Protein AF-H2YGH5-F1 (afdb_monom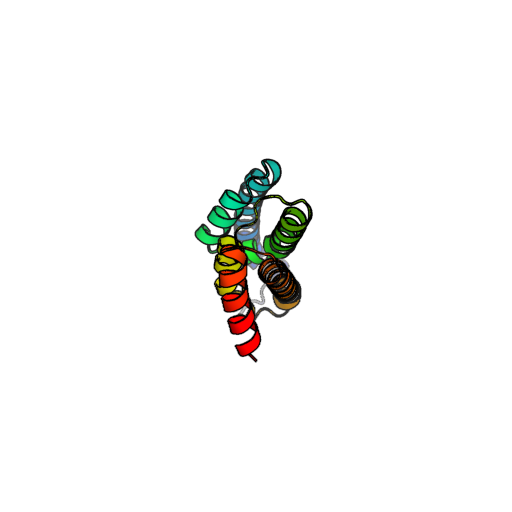er)

Organism: Ciona savignyi (NCBI:txid51511)

pLDDT: mean 88.32, std 8.32, range [45.78, 97.38]

Secondary structure (DSSP, 8-state):
-PPPPHHHHHHTTHHHHHHHHHHHHHHHHHHHHHHHTT-HHHHHHHHHHHT-HHHHHHHHHHHHHHHHHHHHTT----HHHHHHHHHHHHHHHTSS-GGGHHHHHHHHHHHHHHHHHHHTSSSHHHHHHHHHHHHHHTT-

Radius of gyration: 19.08 Å; Cα contacts (8 Å, |Δi|>4): 89; chains: 1; bounding box: 52×26×53 Å

Foldseek 3Di:
DDDDDPVCVVVVCVVVVVVVVVVLVVLVVVLVVCVVVVNLVVSLVSCLVVPDLVNCLVCLLVSLVVLLVCVVVVHDRAVVSLVSCVVVLVVQCPDPDPVSNVSSVNSVVSSLVSLVVQLPDDDDSVVVSVVVNVVVVVVD

Mean predicted aligned error: 5.81 Å

Structure (mmCIF, N/CA/C/O backbone):
data_AF-H2YGH5-F1
#
_entry.id   AF-H2YGH5-F1
#
loop_
_atom_site.group_PDB
_atom_site.id
_atom_site.type_symbol
_atom_site.label_atom_id
_atom_site.label_alt_id
_atom_site.label_comp_id
_atom_site.label_asym_id
_atom_site.label_entity_id
_atom_site.label_seq_id
_atom_site.pdbx_PDB_ins_code
_atom_site.Cartn_x
_atom_site.Cartn_y
_atom_site.Cartn_z
_atom_site.occupancy
_atom_site.B_iso_or_equiv
_atom_site.auth_seq_id
_atom_site.auth_comp_id
_atom_site.auth_asym_id
_atom_site.auth_atom_id
_atom_site.pdbx_PDB_model_num
ATOM 1 N N . MET A 1 1 ? 34.715 -12.478 -30.773 1.00 45.78 1 MET A N 1
ATOM 2 C CA . MET A 1 1 ? 33.546 -11.904 -30.072 1.00 45.78 1 MET A CA 1
ATOM 3 C C . MET A 1 1 ? 33.761 -10.403 -30.009 1.00 45.78 1 MET A C 1
ATOM 5 O O . MET A 1 1 ? 34.686 -9.980 -29.330 1.00 45.78 1 MET A O 1
ATOM 9 N N . SER A 1 2 ? 33.023 -9.618 -30.794 1.00 66.06 2 SER A N 1
ATOM 10 C CA . SER A 1 2 ? 33.159 -8.155 -30.800 1.00 66.06 2 SER A CA 1
ATOM 11 C C . SER A 1 2 ? 32.603 -7.587 -29.492 1.00 66.06 2 SER A C 1
ATOM 13 O O . SER A 1 2 ? 31.495 -7.944 -29.098 1.00 66.06 2 SER A O 1
ATOM 15 N N . SER A 1 3 ? 33.376 -6.751 -28.797 1.00 78.44 3 SER A N 1
ATOM 16 C CA . SER A 1 3 ? 32.940 -6.086 -27.566 1.00 78.44 3 SER A CA 1
ATOM 17 C C . SER A 1 3 ? 31.797 -5.114 -27.867 1.00 78.44 3 SER A C 1
ATOM 19 O O . SER A 1 3 ? 31.931 -4.276 -28.758 1.00 78.44 3 SER A O 1
ATOM 21 N N . MET A 1 4 ? 30.693 -5.217 -27.125 1.00 79.31 4 MET A N 1
ATOM 22 C CA . MET A 1 4 ? 29.536 -4.320 -27.233 1.00 79.31 4 MET A CA 1
ATOM 23 C C . MET A 1 4 ? 29.964 -2.864 -27.009 1.00 79.31 4 MET A C 1
ATOM 25 O O . MET A 1 4 ? 30.675 -2.589 -26.039 1.00 79.31 4 MET A O 1
ATOM 29 N N . SER A 1 5 ? 29.533 -1.941 -27.875 1.00 90.38 5 SER A N 1
ATOM 30 C CA . SER A 1 5 ? 29.847 -0.521 -27.699 1.00 90.38 5 SER A CA 1
ATOM 31 C C . SER A 1 5 ? 29.137 0.044 -26.461 1.00 90.38 5 SER A C 1
ATOM 33 O O . SER A 1 5 ? 28.108 -0.477 -26.027 1.00 90.38 5 SER A O 1
ATOM 35 N N . HIS A 1 6 ? 29.652 1.135 -25.886 1.00 86.62 6 HIS A N 1
ATOM 36 C CA . HIS A 1 6 ? 28.979 1.813 -24.770 1.00 86.62 6 HIS A CA 1
ATOM 37 C C . HIS A 1 6 ? 27.562 2.284 -25.135 1.00 86.62 6 HIS A C 1
ATOM 39 O O . HIS A 1 6 ? 26.669 2.262 -24.292 1.00 86.62 6 HIS A O 1
ATOM 45 N N . HIS A 1 7 ? 27.339 2.671 -26.395 1.00 88.75 7 HIS A N 1
ATOM 46 C CA . HIS A 1 7 ? 26.014 3.044 -26.885 1.00 88.75 7 HIS A CA 1
ATOM 47 C C . HIS A 1 7 ? 25.046 1.854 -26.850 1.00 88.75 7 HIS A C 1
ATOM 49 O O . HIS A 1 7 ? 23.928 1.985 -26.350 1.00 88.75 7 HIS A O 1
ATOM 55 N N . ASP A 1 8 ? 25.493 0.682 -27.303 1.00 91.25 8 ASP A N 1
ATOM 56 C CA . ASP A 1 8 ? 24.683 -0.541 -27.292 1.00 91.25 8 ASP A CA 1
ATOM 57 C C . ASP A 1 8 ? 24.375 -0.991 -25.858 1.00 91.25 8 ASP A C 1
ATOM 59 O O . ASP A 1 8 ? 23.257 -1.4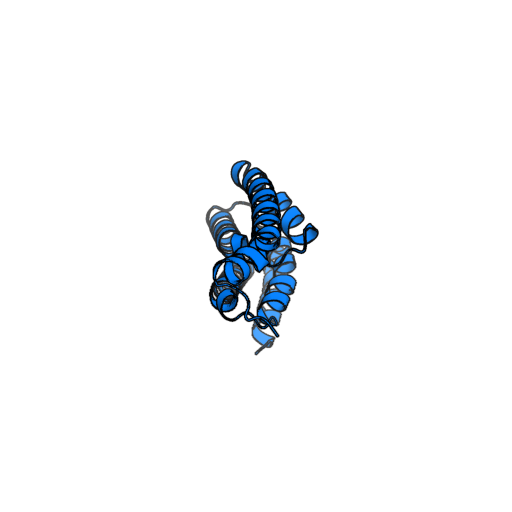03 -25.566 1.00 91.25 8 ASP A O 1
ATOM 63 N N . GLN A 1 9 ? 25.334 -0.853 -24.935 1.00 89.19 9 GLN A N 1
ATOM 64 C CA . GLN A 1 9 ? 25.140 -1.162 -23.510 1.00 89.19 9 GLN A CA 1
ATOM 65 C C . GLN A 1 9 ? 24.051 -0.294 -22.867 1.00 89.19 9 GLN A C 1
ATOM 67 O O . GLN A 1 9 ? 23.213 -0.804 -22.128 1.00 89.19 9 GLN A O 1
ATOM 72 N N . ILE A 1 10 ? 24.035 1.010 -23.160 1.00 88.31 10 ILE A N 1
ATOM 73 C CA . ILE A 1 10 ? 23.035 1.940 -22.612 1.00 88.31 10 ILE A CA 1
ATOM 74 C C . ILE A 1 10 ? 21.658 1.701 -23.246 1.00 88.31 10 ILE A C 1
ATOM 76 O O . ILE A 1 10 ? 20.636 1.709 -22.558 1.00 88.31 10 ILE A O 1
ATOM 80 N N . THR A 1 11 ? 21.612 1.491 -24.561 1.00 92.88 11 THR A N 1
ATOM 81 C CA . THR A 1 11 ? 20.346 1.356 -25.296 1.00 92.88 11 THR A CA 1
ATOM 82 C C . THR A 1 11 ? 19.684 -0.008 -25.114 1.00 92.88 11 THR A C 1
ATOM 84 O O . THR A 1 11 ? 18.461 -0.093 -25.241 1.00 92.88 11 THR A O 1
ATOM 87 N N . GLN A 1 12 ? 20.436 -1.044 -24.719 1.00 93.38 12 GLN A N 1
ATOM 88 C CA . GLN A 1 12 ? 19.938 -2.407 -24.501 1.00 93.38 12 GLN A CA 1
ATOM 89 C C . GLN A 1 12 ? 18.700 -2.468 -23.589 1.00 93.38 12 GLN A C 1
ATOM 91 O O . GLN A 1 12 ? 17.789 -3.256 -23.836 1.00 93.38 12 GLN A O 1
ATOM 96 N N . GLY A 1 13 ? 18.644 -1.631 -22.548 1.00 93.56 13 GLY A N 1
ATOM 97 C CA . GLY A 1 13 ? 17.536 -1.600 -21.587 1.00 93.56 13 GLY A CA 1
ATOM 98 C C . GLY A 1 13 ? 16.445 -0.567 -21.881 1.00 93.56 13 GLY A C 1
ATOM 99 O O . GLY A 1 13 ? 15.437 -0.538 -21.175 1.00 93.56 13 GLY A O 1
ATOM 100 N N . HIS A 1 14 ? 16.616 0.295 -22.888 1.00 94.38 14 HIS A N 1
ATOM 101 C CA . HIS A 1 14 ? 15.790 1.496 -23.046 1.00 94.38 14 HIS A CA 1
ATOM 102 C C . HIS A 1 14 ? 14.305 1.180 -23.271 1.00 94.38 14 HIS A C 1
ATOM 104 O O . HIS A 1 14 ? 13.446 1.736 -22.588 1.00 94.38 14 HIS A O 1
ATOM 110 N N . ALA A 1 15 ? 14.000 0.252 -24.182 1.00 95.00 15 ALA A N 1
ATOM 111 C CA . ALA A 1 15 ? 12.619 -0.127 -24.483 1.00 95.00 15 ALA A CA 1
ATOM 112 C C . ALA A 1 15 ? 11.909 -0.741 -23.262 1.00 95.00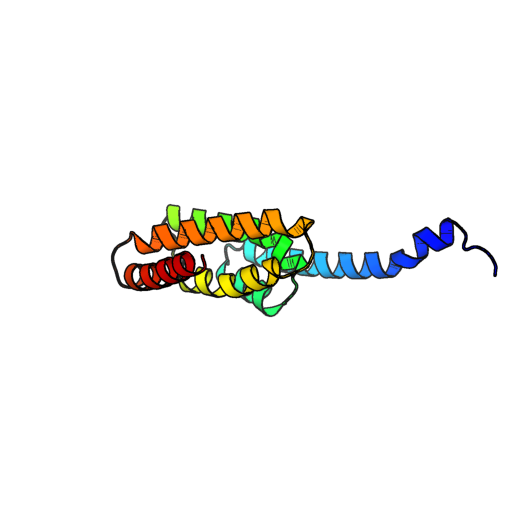 15 ALA A C 1
ATOM 114 O O . ALA A 1 15 ? 10.748 -0.431 -22.995 1.00 95.00 15 ALA A O 1
ATOM 115 N N . VAL A 1 16 ? 12.625 -1.563 -22.485 1.00 96.19 16 VAL A N 1
ATOM 116 C CA . VAL A 1 16 ? 12.102 -2.168 -21.251 1.00 96.19 16 VAL A CA 1
ATOM 117 C C . VAL A 1 16 ? 11.839 -1.091 -20.202 1.00 96.19 16 VAL A C 1
ATOM 119 O O . VAL A 1 16 ? 10.748 -1.048 -19.638 1.00 96.19 16 VAL A O 1
ATOM 122 N N . MET A 1 17 ? 12.798 -0.187 -19.981 1.00 96.38 17 MET A N 1
ATOM 123 C CA . MET A 1 17 ? 12.649 0.926 -19.041 1.00 96.38 17 MET A CA 1
ATOM 124 C C . MET A 1 17 ? 11.434 1.790 -19.393 1.00 96.38 17 MET A C 1
ATOM 126 O O . MET A 1 17 ? 10.608 2.074 -18.527 1.00 96.38 17 MET A O 1
ATOM 130 N N . LEU A 1 18 ? 11.285 2.160 -20.668 1.00 96.88 18 LEU A N 1
ATOM 131 C CA . LEU A 1 18 ? 10.162 2.969 -21.129 1.00 96.88 18 LEU A CA 1
ATOM 132 C C . LEU A 1 18 ? 8.824 2.259 -20.884 1.00 96.88 18 LEU A C 1
ATOM 134 O O . LEU A 1 18 ? 7.913 2.861 -20.320 1.00 96.88 18 LEU A O 1
ATOM 138 N N . SER A 1 19 ? 8.726 0.972 -21.230 1.00 96.56 19 SER A N 1
ATOM 139 C CA . SER A 1 19 ? 7.514 0.177 -21.009 1.00 96.56 19 SER A CA 1
ATOM 140 C C . SER A 1 19 ? 7.148 0.071 -19.525 1.00 96.56 19 SER A C 1
ATOM 142 O O . SER A 1 19 ? 5.976 0.208 -19.168 1.00 96.56 19 SER A O 1
ATOM 144 N N . VAL A 1 20 ? 8.131 -0.176 -18.653 1.00 95.44 20 VAL A N 1
ATOM 145 C CA . VAL A 1 20 ? 7.917 -0.289 -17.202 1.00 95.44 20 VAL A CA 1
ATOM 146 C C . VAL A 1 20 ? 7.449 1.045 -16.625 1.00 95.44 20 VAL A C 1
ATOM 148 O O . VAL A 1 20 ? 6.436 1.087 -15.923 1.00 95.44 20 VAL A O 1
ATOM 151 N N . LEU A 1 21 ? 8.136 2.144 -16.954 1.00 96.38 21 LEU A N 1
ATOM 152 C CA . LEU A 1 21 ? 7.791 3.474 -16.454 1.00 96.38 21 LEU A CA 1
ATOM 153 C C . LEU A 1 21 ? 6.420 3.931 -16.952 1.00 96.38 21 LEU A C 1
ATOM 155 O O . LEU A 1 21 ? 5.619 4.398 -16.151 1.00 96.38 21 LEU A O 1
ATOM 159 N N . GLN A 1 22 ? 6.100 3.733 -18.233 1.00 97.31 22 GLN A N 1
ATOM 160 C CA . GLN A 1 22 ? 4.788 4.090 -18.783 1.00 97.31 22 GLN A CA 1
ATOM 161 C C . GLN A 1 22 ? 3.652 3.330 -18.093 1.00 97.31 22 GLN A C 1
ATOM 163 O O . GLN A 1 22 ? 2.644 3.931 -17.713 1.00 97.31 22 GLN A O 1
ATOM 168 N N . SER A 1 23 ? 3.825 2.022 -17.884 1.00 95.88 23 SER A N 1
ATOM 169 C CA . SER A 1 23 ? 2.833 1.197 -17.194 1.00 95.88 23 SER A CA 1
ATOM 170 C C . SER A 1 23 ? 2.632 1.655 -15.744 1.00 95.88 23 SER A C 1
ATOM 172 O O . SER A 1 23 ? 1.494 1.851 -15.307 1.00 95.88 23 SER A O 1
ATOM 174 N N . ARG A 1 24 ? 3.726 1.932 -15.021 1.00 96.00 24 ARG A N 1
ATOM 175 C CA . ARG A 1 24 ? 3.684 2.448 -13.644 1.00 96.00 24 ARG A CA 1
ATOM 176 C C . ARG A 1 24 ? 3.030 3.831 -13.569 1.00 96.00 24 ARG A C 1
ATOM 178 O O . ARG A 1 24 ? 2.164 4.046 -12.726 1.00 96.00 24 ARG A O 1
ATOM 185 N N . THR A 1 25 ? 3.361 4.746 -14.484 1.00 96.88 25 THR A N 1
ATOM 186 C CA . THR A 1 25 ? 2.746 6.081 -14.574 1.00 96.88 25 THR A CA 1
ATOM 187 C C . THR A 1 25 ? 1.243 5.998 -14.825 1.00 96.88 25 THR A C 1
ATOM 189 O O . THR A 1 25 ? 0.474 6.690 -14.161 1.00 96.88 25 THR A O 1
ATOM 192 N N . MET A 1 26 ? 0.798 5.134 -15.743 1.00 97.19 26 MET A N 1
ATOM 193 C CA . MET A 1 26 ? -0.630 4.931 -16.000 1.00 97.19 26 MET A CA 1
ATOM 194 C C . MET A 1 26 ? -1.359 4.476 -14.730 1.00 97.19 26 MET A C 1
ATOM 196 O O . MET A 1 26 ? -2.410 5.022 -14.388 1.00 97.19 26 MET A O 1
ATOM 200 N N . ARG A 1 27 ? -0.775 3.521 -13.996 1.00 97.25 27 ARG A N 1
ATOM 201 C CA . ARG A 1 27 ? -1.369 3.006 -12.760 1.00 97.25 27 ARG A CA 1
ATOM 202 C C . ARG A 1 27 ? -1.401 4.039 -11.636 1.00 97.25 27 ARG A C 1
ATOM 204 O O . ARG A 1 27 ? -2.408 4.122 -10.934 1.00 97.25 27 ARG A O 1
ATOM 211 N N . LEU A 1 28 ? -0.342 4.836 -11.491 1.00 96.94 28 LEU A N 1
ATOM 212 C CA . LEU A 1 28 ? -0.276 5.936 -10.525 1.00 96.94 28 LEU A CA 1
ATOM 213 C C . LEU A 1 28 ? -1.303 7.029 -10.840 1.00 96.94 28 LEU A C 1
ATOM 215 O O . LEU A 1 28 ? -1.945 7.538 -9.928 1.00 96.94 28 LEU A O 1
ATOM 219 N N . ASN A 1 29 ? -1.532 7.351 -12.115 1.00 97.38 29 ASN A N 1
ATOM 220 C CA . ASN A 1 29 ? -2.562 8.317 -12.511 1.00 97.38 29 ASN A CA 1
ATOM 221 C C . ASN A 1 29 ? -3.983 7.826 -12.189 1.00 97.38 29 ASN A C 1
ATOM 223 O O . ASN A 1 29 ? -4.823 8.607 -11.733 1.00 97.38 29 ASN A O 1
ATOM 227 N N . ALA A 1 30 ? -4.253 6.530 -12.374 1.00 97.19 30 ALA A N 1
ATOM 228 C CA . ALA A 1 30 ? -5.520 5.933 -11.958 1.00 97.19 30 ALA A CA 1
ATOM 229 C C . ALA A 1 30 ? -5.690 5.996 -10.429 1.00 97.19 30 ALA A C 1
ATOM 231 O O . ALA A 1 30 ? -6.712 6.481 -9.947 1.00 97.19 30 ALA A O 1
ATOM 232 N N . ALA A 1 31 ? -4.660 5.615 -9.664 1.00 96.88 31 ALA A N 1
ATOM 233 C CA . A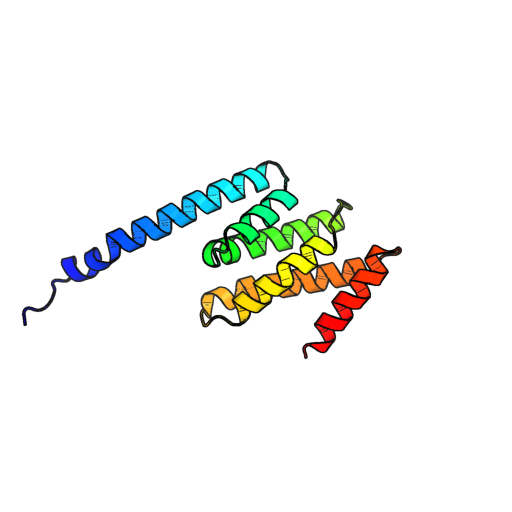LA A 1 31 ? -4.650 5.750 -8.205 1.00 96.88 31 ALA A CA 1
ATOM 234 C C . ALA A 1 31 ? -4.887 7.202 -7.745 1.00 96.88 31 ALA A C 1
ATOM 236 O O . ALA A 1 31 ? -5.720 7.465 -6.878 1.00 96.88 31 ALA A O 1
ATOM 237 N N . LEU A 1 32 ? -4.210 8.161 -8.378 1.00 96.81 32 LEU A N 1
ATOM 238 C CA . LEU A 1 32 ? -4.345 9.586 -8.084 1.00 96.81 32 LEU A CA 1
ATOM 239 C C . LEU A 1 32 ? -5.773 10.097 -8.316 1.00 96.81 32 LEU A C 1
ATOM 241 O O . LEU A 1 32 ? -6.203 11.033 -7.645 1.00 96.81 32 LEU A O 1
ATOM 245 N N . THR A 1 33 ? -6.520 9.493 -9.241 1.00 97.31 33 THR A N 1
ATOM 246 C CA . THR A 1 33 ? -7.920 9.861 -9.492 1.00 97.31 33 THR A CA 1
ATOM 247 C C . THR A 1 33 ? -8.796 9.537 -8.282 1.00 97.31 33 THR A C 1
ATOM 249 O O . THR A 1 33 ? -9.538 10.402 -7.823 1.00 97.31 33 THR A O 1
ATOM 252 N N . PHE A 1 34 ? -8.661 8.339 -7.704 1.00 95.50 34 PHE A N 1
ATOM 253 C CA . PHE A 1 34 ? -9.368 7.981 -6.467 1.00 95.50 34 PHE A CA 1
ATOM 254 C C . PHE A 1 34 ? -8.932 8.857 -5.290 1.00 95.50 34 PHE A C 1
ATOM 256 O O . PHE A 1 34 ? -9.774 9.340 -4.538 1.00 95.50 34 PHE A O 1
ATOM 263 N N . TRP A 1 35 ? -7.627 9.128 -5.181 1.00 94.12 35 TRP A N 1
ATOM 264 C CA . TRP A 1 35 ? -7.078 9.998 -4.141 1.00 94.12 35 TRP A CA 1
ATOM 265 C C . TRP A 1 35 ? -7.668 11.413 -4.184 1.00 94.12 35 TRP A C 1
ATOM 267 O O . TRP A 1 35 ? -8.102 11.937 -3.163 1.00 94.12 35 TRP A O 1
ATOM 277 N N . LYS A 1 36 ? -7.728 12.032 -5.369 1.00 94.62 36 LYS A N 1
ATOM 278 C CA . LYS A 1 36 ? -8.296 13.380 -5.550 1.00 94.62 36 LYS A CA 1
ATOM 279 C C . LYS A 1 36 ? -9.794 13.450 -5.247 1.00 94.62 36 LYS A C 1
ATOM 281 O O . LYS A 1 36 ? -10.270 14.513 -4.866 1.00 94.62 36 LYS A O 1
ATOM 286 N N . ASN A 1 37 ? -10.507 12.338 -5.404 1.00 93.25 37 ASN A N 1
ATOM 287 C CA . ASN A 1 37 ? -11.936 12.231 -5.112 1.00 93.25 37 ASN A CA 1
ATOM 288 C C . ASN A 1 37 ? -12.228 11.835 -3.651 1.00 93.25 37 ASN A C 1
ATOM 290 O O . ASN A 1 37 ? -13.386 11.608 -3.317 1.00 93.25 37 ASN A O 1
ATOM 294 N N . ASP A 1 38 ? -11.197 11.729 -2.802 1.00 88.56 38 ASP A N 1
ATOM 295 C CA . ASP A 1 38 ? -11.280 11.243 -1.415 1.00 88.56 38 ASP A CA 1
ATOM 296 C C . ASP A 1 38 ? -11.896 9.833 -1.278 1.00 88.56 38 ASP A C 1
ATOM 298 O O . ASP A 1 38 ? -12.398 9.442 -0.224 1.00 88.56 38 ASP A O 1
ATOM 302 N N . ASP A 1 39 ? -11.825 9.024 -2.342 1.00 90.25 39 ASP A N 1
ATOM 303 C CA . ASP A 1 39 ? -12.372 7.667 -2.375 1.00 90.25 39 ASP A CA 1
ATOM 304 C C . ASP A 1 39 ? -11.291 6.634 -2.039 1.00 90.25 39 ASP A C 1
ATOM 306 O O . ASP A 1 39 ? -10.762 5.902 -2.883 1.00 90.25 39 ASP A O 1
ATOM 310 N N . ILE A 1 40 ? -10.928 6.597 -0.759 1.00 89.06 40 ILE A N 1
ATOM 311 C CA . ILE A 1 40 ? -9.873 5.711 -0.254 1.00 89.06 40 ILE A CA 1
ATOM 312 C C . ILE A 1 40 ? -10.260 4.239 -0.406 1.00 89.06 40 ILE A C 1
ATOM 314 O O . ILE A 1 40 ? -9.400 3.404 -0.671 1.00 89.06 40 ILE A O 1
ATOM 318 N N . ILE A 1 41 ? -11.541 3.896 -0.269 1.00 88.94 41 ILE A N 1
ATOM 319 C CA . ILE A 1 41 ? -11.988 2.503 -0.377 1.00 88.94 41 ILE A CA 1
ATOM 320 C C . ILE A 1 41 ? -11.800 1.993 -1.807 1.00 88.94 41 ILE A C 1
ATOM 322 O O . ILE A 1 41 ? -11.285 0.885 -2.000 1.00 88.94 41 ILE A O 1
ATOM 326 N N . GLN A 1 42 ? -12.144 2.800 -2.816 1.00 92.25 42 GLN A N 1
ATOM 327 C CA . GLN A 1 42 ? -11.879 2.430 -4.203 1.00 92.25 42 GLN A CA 1
ATOM 328 C C . GLN A 1 42 ? -10.395 2.460 -4.543 1.00 92.25 42 GLN A C 1
ATOM 330 O O . GLN A 1 42 ? -9.943 1.583 -5.279 1.00 92.25 42 GLN A O 1
ATOM 335 N N . LEU A 1 43 ? -9.624 3.394 -3.977 1.00 93.56 43 LEU A N 1
ATOM 336 C CA . LEU A 1 43 ? -8.169 3.406 -4.128 1.00 93.56 43 LEU A CA 1
ATOM 337 C C . LEU A 1 43 ? -7.552 2.088 -3.646 1.00 93.56 43 LEU A C 1
ATOM 339 O O . LEU A 1 43 ? -6.795 1.456 -4.380 1.00 93.56 43 LEU A O 1
ATOM 343 N N . ILE A 1 44 ? -7.910 1.645 -2.442 1.00 92.12 44 ILE A N 1
ATOM 344 C CA . ILE A 1 44 ? -7.421 0.387 -1.867 1.00 92.12 44 ILE A CA 1
ATOM 345 C C . ILE A 1 44 ? -7.855 -0.789 -2.731 1.00 92.12 44 ILE A C 1
ATOM 347 O O . ILE A 1 44 ? -7.023 -1.595 -3.136 1.00 92.12 44 ILE A O 1
ATOM 351 N N . SER A 1 45 ? -9.135 -0.841 -3.098 1.00 93.00 45 SER A N 1
ATOM 352 C CA . SER A 1 45 ? -9.664 -1.891 -3.971 1.00 93.00 45 SER A CA 1
ATOM 353 C C . SER A 1 45 ? -8.927 -1.947 -5.313 1.00 93.00 45 SER A C 1
ATOM 355 O O . SER A 1 45 ? -8.649 -3.025 -5.830 1.00 93.00 45 SER A O 1
ATOM 357 N N . TYR A 1 46 ? -8.595 -0.795 -5.894 1.00 95.00 46 TYR A N 1
ATOM 358 C CA . TYR A 1 46 ? -7.827 -0.698 -7.130 1.00 95.00 46 TYR A CA 1
ATOM 359 C C . TYR A 1 46 ? -6.399 -1.226 -6.963 1.00 95.00 46 TYR A C 1
ATOM 361 O O . TYR A 1 46 ? -5.972 -2.062 -7.762 1.00 95.00 46 TYR A O 1
ATOM 369 N N . ILE A 1 47 ? -5.680 -0.793 -5.926 1.00 93.38 47 ILE A N 1
ATOM 370 C CA . ILE A 1 47 ? -4.292 -1.211 -5.685 1.00 93.38 47 ILE A CA 1
ATOM 371 C C . ILE A 1 47 ? -4.224 -2.720 -5.432 1.00 93.38 47 ILE A C 1
ATOM 373 O O . ILE A 1 47 ? -3.432 -3.407 -6.074 1.00 93.38 47 ILE A O 1
ATOM 377 N N . LEU A 1 48 ? -5.100 -3.248 -4.569 1.00 92.12 48 LEU A N 1
ATOM 378 C CA . LEU A 1 48 ? -5.152 -4.676 -4.246 1.00 92.12 48 LEU A CA 1
ATOM 379 C C . LEU A 1 48 ? -5.471 -5.540 -5.474 1.00 92.12 48 LEU A C 1
ATOM 381 O O . LEU A 1 48 ? -4.887 -6.606 -5.638 1.00 92.12 48 LEU A O 1
ATOM 385 N N . ARG A 1 49 ? -6.362 -5.077 -6.363 1.00 94.31 49 ARG A N 1
ATOM 386 C CA . ARG A 1 49 ? -6.691 -5.786 -7.614 1.00 94.31 49 ARG A CA 1
ATOM 387 C C . ARG A 1 49 ? -5.601 -5.701 -8.675 1.00 94.31 49 ARG A C 1
ATOM 389 O O . ARG A 1 49 ? -5.531 -6.578 -9.527 1.00 94.31 49 ARG A O 1
ATOM 396 N N . THR A 1 50 ? -4.811 -4.630 -8.674 1.00 93.00 50 THR A N 1
ATOM 397 C CA . THR A 1 50 ? -3.744 -4.445 -9.666 1.00 93.00 50 THR A CA 1
ATOM 398 C C . THR A 1 50 ? -2.580 -5.406 -9.413 1.00 93.00 50 THR A C 1
ATOM 400 O O . THR A 1 50 ? -1.877 -5.744 -10.360 1.00 93.00 50 THR A O 1
ATOM 403 N N . ASP A 1 51 ? -2.402 -5.839 -8.157 1.00 89.44 51 ASP A N 1
ATOM 404 C CA . ASP A 1 51 ? -1.343 -6.753 -7.699 1.00 89.44 51 ASP A CA 1
ATOM 405 C C . ASP A 1 51 ? 0.061 -6.360 -8.204 1.00 89.44 51 ASP A C 1
ATOM 407 O O . ASP A 1 51 ? 0.906 -7.188 -8.537 1.00 89.44 51 ASP A O 1
ATOM 411 N N . ASP A 1 52 ? 0.299 -5.047 -8.279 1.00 91.81 52 ASP A N 1
ATOM 412 C CA . ASP A 1 52 ? 1.568 -4.448 -8.680 1.00 91.81 52 ASP A CA 1
ATOM 413 C C . ASP A 1 52 ? 2.292 -3.944 -7.431 1.00 91.81 52 ASP A C 1
ATOM 415 O O . ASP A 1 52 ? 1.931 -2.927 -6.835 1.00 91.81 52 ASP A O 1
ATOM 419 N N . ASP A 1 53 ? 3.334 -4.668 -7.035 1.00 91.12 53 ASP A N 1
ATOM 420 C CA . ASP A 1 53 ? 4.106 -4.336 -5.843 1.00 91.12 53 ASP A CA 1
ATOM 421 C C . ASP A 1 53 ? 4.874 -3.013 -5.977 1.00 91.12 53 ASP A C 1
ATOM 423 O O . ASP A 1 53 ? 5.076 -2.335 -4.974 1.00 91.12 53 ASP A O 1
ATOM 427 N N . SER A 1 54 ? 5.284 -2.607 -7.185 1.00 90.25 54 SER A N 1
ATOM 428 C CA . SER A 1 54 ? 5.938 -1.306 -7.384 1.00 90.25 54 SER A CA 1
ATOM 429 C C . SER A 1 54 ? 4.959 -0.161 -7.148 1.00 90.25 54 SER A C 1
ATOM 431 O O . SER A 1 54 ? 5.291 0.798 -6.455 1.00 90.25 54 SER A O 1
ATOM 433 N N . LEU A 1 55 ? 3.734 -0.293 -7.663 1.00 93.44 55 LEU A N 1
ATOM 434 C CA . LEU A 1 55 ? 2.646 0.648 -7.395 1.00 93.44 55 LEU A CA 1
ATOM 435 C C . LEU A 1 55 ? 2.303 0.703 -5.902 1.00 93.44 55 LEU A C 1
ATOM 437 O O . LEU A 1 55 ? 2.092 1.777 -5.341 1.00 93.44 55 LEU A O 1
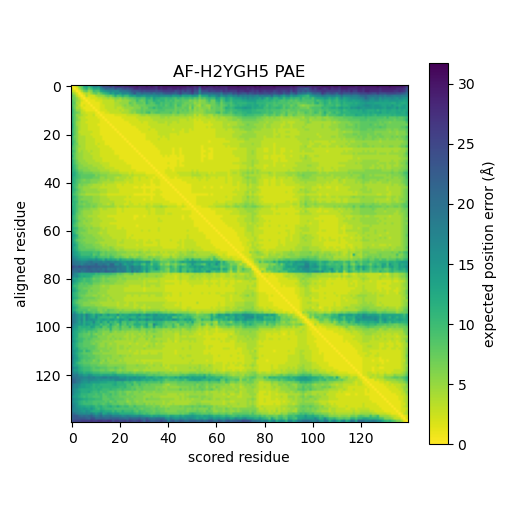ATOM 441 N N . LEU A 1 56 ? 2.225 -0.461 -5.260 1.00 92.25 56 LEU A N 1
ATOM 442 C CA . LEU A 1 56 ? 1.902 -0.552 -3.847 1.00 92.25 56 LEU A CA 1
ATOM 443 C C . LEU A 1 56 ? 2.968 0.124 -2.986 1.00 92.25 56 LEU A C 1
ATOM 445 O O . LEU A 1 56 ? 2.609 0.925 -2.131 1.00 92.25 56 LEU A O 1
ATOM 449 N N . VAL A 1 57 ? 4.254 -0.153 -3.224 1.00 92.00 57 VAL A N 1
ATOM 450 C CA . VAL A 1 57 ? 5.359 0.488 -2.493 1.00 92.00 57 VAL A CA 1
ATOM 451 C C . VAL A 1 57 ? 5.307 2.011 -2.634 1.00 92.00 57 VAL A C 1
ATOM 453 O O . VAL A 1 57 ? 5.527 2.706 -1.644 1.00 92.00 57 VAL A O 1
ATOM 456 N N . ASP A 1 58 ? 4.952 2.531 -3.814 1.00 92.56 58 ASP A N 1
ATOM 457 C CA . ASP A 1 58 ? 4.811 3.979 -4.020 1.00 92.56 58 ASP A CA 1
ATOM 458 C C . ASP A 1 58 ? 3.695 4.587 -3.175 1.00 92.56 58 ASP A C 1
ATOM 460 O O . ASP A 1 58 ? 3.855 5.673 -2.626 1.00 92.56 58 ASP A O 1
ATOM 464 N N . ILE A 1 59 ? 2.541 3.920 -3.100 1.00 93.12 59 ILE A N 1
ATOM 465 C CA . ILE A 1 59 ? 1.324 4.513 -2.531 1.00 93.12 59 ILE A CA 1
ATOM 466 C C . ILE A 1 59 ? 1.188 4.236 -1.032 1.00 93.12 59 ILE A C 1
ATOM 468 O O . ILE A 1 59 ? 0.593 5.036 -0.309 1.00 93.12 59 ILE A O 1
ATOM 472 N N . LEU A 1 60 ? 1.717 3.115 -0.547 1.00 92.25 60 LEU A N 1
ATOM 473 C CA . LEU A 1 60 ? 1.484 2.620 0.806 1.00 92.25 60 LEU A CA 1
ATOM 474 C C . LEU A 1 60 ? 1.814 3.642 1.921 1.00 92.25 60 LEU A C 1
ATOM 476 O O . LEU A 1 60 ? 0.984 3.785 2.828 1.00 92.25 60 LEU A O 1
ATOM 480 N N . PRO A 1 61 ? 2.913 4.425 1.853 1.00 90.94 61 PRO A N 1
ATOM 481 C CA . PRO A 1 61 ? 3.183 5.457 2.856 1.00 90.94 61 PRO A CA 1
ATOM 482 C C . PRO A 1 61 ? 2.089 6.535 2.901 1.00 90.94 61 PRO A C 1
ATOM 484 O O . PRO A 1 61 ? 1.613 6.902 3.973 1.00 90.94 61 PRO A O 1
ATOM 487 N N . PHE A 1 62 ? 1.620 6.991 1.736 1.00 92.06 62 PHE A N 1
ATOM 488 C CA . PHE A 1 62 ? 0.553 7.993 1.636 1.00 92.06 62 PHE A CA 1
ATOM 489 C C . PHE A 1 62 ? -0.789 7.436 2.109 1.00 92.06 62 PHE A C 1
ATOM 491 O O . PHE A 1 62 ? -1.550 8.111 2.801 1.00 92.06 62 PHE A O 1
ATOM 498 N N . LEU A 1 63 ? -1.072 6.181 1.761 1.00 92.12 63 LEU A N 1
ATOM 499 C CA . LEU A 1 63 ? -2.301 5.506 2.139 1.00 92.12 63 LEU A CA 1
ATOM 500 C C . LEU A 1 63 ? -2.402 5.331 3.656 1.00 92.12 63 LEU A C 1
ATOM 502 O O . LEU A 1 63 ? -3.414 5.689 4.256 1.00 92.12 63 LEU A O 1
ATOM 506 N N . THR A 1 64 ? -1.355 4.801 4.286 1.00 91.19 64 THR A N 1
ATOM 507 C CA . THR A 1 64 ? -1.337 4.571 5.737 1.00 91.19 64 THR A CA 1
ATOM 508 C C . THR A 1 64 ? -1.365 5.881 6.523 1.00 91.19 64 THR A C 1
ATOM 510 O O . THR A 1 64 ? -2.092 5.973 7.517 1.00 91.19 64 THR A O 1
ATOM 513 N N . GLN A 1 65 ? -0.692 6.928 6.030 1.00 89.69 65 GLN A N 1
ATOM 514 C CA . GLN A 1 65 ? -0.821 8.283 6.568 1.00 89.69 65 GLN A CA 1
ATOM 515 C C . GLN A 1 65 ? -2.271 8.785 6.495 1.00 89.69 65 GLN A C 1
ATOM 517 O O . GLN A 1 65 ? -2.822 9.224 7.507 1.00 89.69 65 GLN A O 1
ATOM 522 N N . ARG A 1 66 ? -2.923 8.680 5.331 1.00 90.06 66 ARG A N 1
ATOM 523 C CA . ARG A 1 66 ? -4.308 9.138 5.145 1.00 90.06 66 ARG A CA 1
ATOM 524 C C . ARG A 1 66 ? -5.291 8.394 6.041 1.00 90.06 66 ARG A C 1
ATOM 526 O O . ARG A 1 66 ? -6.186 9.007 6.616 1.00 90.06 66 ARG A O 1
ATOM 533 N N . LEU A 1 67 ? -5.116 7.084 6.209 1.00 90.56 67 LEU A N 1
ATOM 534 C CA . LEU A 1 67 ? -5.932 6.285 7.126 1.00 90.56 67 LEU A CA 1
ATOM 535 C C . LEU A 1 67 ? -5.761 6.746 8.579 1.00 90.56 67 LEU A C 1
ATOM 537 O O . LEU A 1 67 ? -6.747 6.883 9.305 1.00 90.56 67 LEU A O 1
ATOM 541 N N . ALA A 1 68 ? -4.530 7.042 9.001 1.00 87.75 68 ALA A N 1
ATOM 542 C CA . ALA A 1 68 ? -4.269 7.586 10.329 1.00 87.75 68 ALA A CA 1
ATOM 543 C C . ALA A 1 68 ? -4.904 8.976 10.528 1.00 87.75 68 ALA A C 1
ATOM 545 O O . ALA A 1 68 ? -5.451 9.253 11.596 1.00 87.75 68 ALA A O 1
ATOM 546 N N . GLU A 1 69 ? -4.866 9.840 9.513 1.00 88.56 69 GLU A N 1
ATOM 547 C CA . GLU A 1 69 ? -5.515 11.156 9.530 1.00 88.56 69 GLU A CA 1
ATOM 548 C C . GLU A 1 69 ? -7.042 11.044 9.589 1.00 88.56 69 GLU A C 1
ATOM 550 O O . GLU A 1 69 ? -7.674 11.713 10.408 1.00 88.56 69 GLU A O 1
ATOM 555 N N . ASN A 1 70 ? -7.648 10.184 8.772 1.00 86.12 70 ASN A N 1
ATOM 556 C CA . ASN A 1 70 ? -9.096 9.994 8.749 1.00 86.12 70 ASN A CA 1
ATOM 557 C C . ASN A 1 70 ? -9.627 9.529 10.107 1.00 86.12 70 ASN A C 1
ATOM 559 O O . ASN A 1 70 ? -10.633 10.053 10.589 1.00 86.12 70 ASN A O 1
ATOM 563 N N . GLU A 1 71 ? -8.916 8.611 10.763 1.00 84.69 71 GLU A N 1
ATOM 564 C CA . GLU A 1 71 ? -9.286 8.127 12.090 1.00 84.69 71 GLU A CA 1
ATOM 565 C C . GLU A 1 71 ? -9.247 9.246 13.144 1.00 84.69 71 GLU A C 1
ATOM 567 O O . GLU A 1 71 ? -10.202 9.380 13.918 1.00 84.69 71 GLU A O 1
ATOM 572 N N . LYS A 1 72 ? -8.210 10.100 13.127 1.00 83.56 72 LYS A N 1
ATOM 573 C CA . LYS A 1 72 ? -8.092 11.270 14.021 1.00 83.56 72 LYS A CA 1
ATOM 574 C C . LYS A 1 72 ? -9.232 12.269 13.828 1.00 83.56 72 LYS A C 1
ATOM 576 O O . LYS A 1 72 ? -9.771 12.786 14.804 1.00 83.56 72 LYS A O 1
ATOM 581 N N . H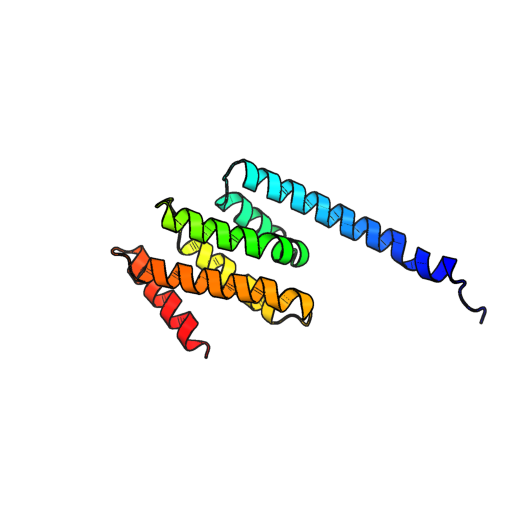IS A 1 73 ? -9.637 12.507 12.582 1.00 81.38 73 HIS A N 1
ATOM 582 C CA . HIS A 1 73 ? -10.736 13.415 12.246 1.00 81.38 73 HIS A CA 1
ATOM 583 C C . HIS A 1 73 ? -12.125 12.766 12.370 1.00 81.38 73 HIS A C 1
ATOM 585 O O . HIS A 1 73 ? -13.109 13.344 11.918 1.00 81.38 73 HIS A O 1
ATOM 591 N N . LYS A 1 74 ? -12.223 11.576 12.987 1.00 71.75 74 LYS A N 1
ATOM 592 C CA . LYS A 1 74 ? -13.467 10.806 13.169 1.00 71.75 74 LYS A CA 1
ATOM 593 C C . LYS A 1 74 ? -14.186 10.452 11.860 1.00 71.75 74 LYS A C 1
ATOM 595 O O . LYS A 1 74 ? -15.368 10.113 11.892 1.00 71.75 74 LYS A O 1
ATOM 600 N N . HIS A 1 75 ? -13.481 10.469 10.729 1.00 70.81 75 HIS A N 1
ATOM 601 C CA . HIS A 1 75 ? -13.986 9.847 9.513 1.00 70.81 75 HIS A CA 1
ATOM 602 C C . HIS A 1 75 ? -14.000 8.333 9.714 1.00 70.81 75 HIS A C 1
ATOM 604 O O . HIS A 1 75 ? -13.156 7.768 10.420 1.00 70.81 75 HIS A O 1
ATOM 610 N N . ALA A 1 76 ? -14.987 7.669 9.119 1.00 63.44 76 ALA A N 1
ATOM 611 C CA . ALA A 1 76 ? -15.127 6.229 9.231 1.00 63.44 76 ALA A CA 1
ATOM 612 C C . ALA A 1 76 ? -13.940 5.532 8.546 1.00 63.44 76 ALA A C 1
ATOM 614 O O . ALA A 1 76 ? -13.921 5.347 7.335 1.00 63.44 76 ALA A O 1
ATOM 615 N N . VAL A 1 77 ? -12.946 5.135 9.338 1.00 68.50 77 VAL A N 1
ATOM 616 C CA . VAL A 1 77 ? -11.914 4.178 8.935 1.00 68.50 77 VAL A CA 1
ATOM 617 C C . VAL A 1 77 ? -12.356 2.809 9.418 1.00 68.50 77 VAL A C 1
ATOM 619 O O . VAL A 1 77 ? -12.628 2.617 10.606 1.00 68.50 77 VAL A O 1
ATOM 622 N N . THR A 1 78 ? -12.469 1.854 8.500 1.00 78.06 78 THR A N 1
ATOM 623 C CA . THR A 1 78 ? -12.877 0.497 8.857 1.00 78.06 78 THR A CA 1
ATOM 624 C C . THR A 1 78 ? -11.648 -0.320 9.243 1.00 78.06 78 THR A C 1
ATOM 626 O O . THR A 1 78 ? -10.622 -0.287 8.572 1.00 78.06 78 THR A O 1
ATOM 629 N N . LEU A 1 79 ? -11.758 -1.106 10.317 1.00 84.69 79 LEU A N 1
ATOM 630 C CA . LEU A 1 79 ? -10.751 -2.119 10.655 1.00 84.69 79 LEU A CA 1
ATOM 631 C C . LEU A 1 79 ? -10.508 -3.090 9.484 1.00 84.69 79 LEU A C 1
ATOM 633 O O . LEU A 1 79 ? -9.401 -3.594 9.342 1.00 84.69 79 LEU A O 1
ATOM 637 N N . GLY A 1 80 ? -11.528 -3.317 8.644 1.00 85.88 80 GLY A N 1
ATOM 638 C CA . GLY A 1 80 ? -11.428 -4.143 7.437 1.00 85.88 80 GLY A CA 1
ATOM 639 C C . GLY A 1 80 ? -10.319 -3.668 6.504 1.00 85.88 80 GLY A C 1
ATOM 640 O O . GLY A 1 80 ? -9.463 -4.462 6.150 1.00 85.88 80 GLY A O 1
ATOM 641 N N . VAL A 1 81 ? -10.239 -2.361 6.242 1.00 87.50 81 VAL A N 1
ATOM 642 C CA . VAL A 1 81 ? -9.156 -1.779 5.437 1.00 87.50 81 VAL A CA 1
ATOM 643 C C . VAL A 1 81 ? -7.774 -2.079 6.022 1.00 87.50 81 VAL A C 1
ATOM 645 O O . VAL A 1 81 ? -6.862 -2.447 5.286 1.00 87.50 81 VAL A O 1
ATOM 648 N N . CYS A 1 82 ? -7.601 -1.941 7.340 1.00 89.38 82 CYS A N 1
ATOM 649 C CA . CYS A 1 82 ? -6.320 -2.254 7.972 1.00 89.38 82 CYS A CA 1
ATOM 650 C C . CYS A 1 82 ? -5.965 -3.735 7.792 1.00 89.38 82 CYS A C 1
ATOM 652 O O . CYS A 1 82 ? -4.823 -4.051 7.475 1.00 89.38 82 CYS A O 1
ATOM 654 N N . VAL A 1 83 ? -6.943 -4.628 7.968 1.00 90.25 83 VAL A N 1
ATOM 655 C CA . VAL A 1 83 ? -6.767 -6.079 7.815 1.00 90.25 83 VAL A CA 1
ATOM 656 C C . VAL A 1 83 ? -6.458 -6.463 6.368 1.00 90.25 83 VAL A C 1
ATOM 658 O O . VAL A 1 83 ? -5.585 -7.297 6.158 1.00 90.25 83 VAL A O 1
ATOM 661 N N . ASP A 1 84 ? -7.085 -5.823 5.381 1.00 90.56 84 ASP A N 1
ATOM 662 C CA . ASP A 1 84 ? -6.849 -6.094 3.957 1.00 90.56 84 ASP A CA 1
ATOM 663 C C . ASP A 1 84 ? -5.422 -5.721 3.516 1.00 90.56 84 ASP A C 1
ATOM 665 O O . ASP A 1 84 ? -4.866 -6.340 2.609 1.00 90.56 84 ASP A O 1
ATOM 669 N N . LEU A 1 85 ? -4.800 -4.731 4.167 1.00 91.25 85 LEU A N 1
ATOM 670 C CA . LEU A 1 85 ? -3.435 -4.289 3.857 1.00 91.25 85 LEU A CA 1
ATOM 671 C C . LEU A 1 85 ? -2.346 -5.168 4.493 1.00 91.25 85 LEU A C 1
ATOM 673 O O . LEU A 1 85 ? -1.243 -5.251 3.948 1.00 91.25 85 LEU A O 1
ATOM 677 N N . LEU A 1 86 ? -2.629 -5.841 5.616 1.00 91.25 86 LEU A N 1
ATOM 678 C CA . LEU A 1 86 ? -1.634 -6.632 6.356 1.00 91.25 86 LEU A CA 1
ATOM 679 C C . LEU A 1 86 ? -0.980 -7.753 5.517 1.00 91.25 86 LEU A C 1
ATOM 681 O O . LEU A 1 86 ? 0.252 -7.797 5.492 1.00 91.25 86 LEU A O 1
ATOM 685 N N . PRO A 1 87 ? -1.723 -8.610 4.780 1.00 90.19 87 PRO A N 1
ATOM 686 C CA . PRO A 1 87 ? -1.120 -9.672 3.965 1.00 90.19 87 PRO A CA 1
ATOM 687 C C . PRO A 1 87 ? -0.182 -9.133 2.887 1.00 90.19 87 PRO A C 1
ATOM 689 O O . PRO A 1 87 ? 0.799 -9.768 2.501 1.00 90.19 87 PRO A O 1
ATOM 692 N N . VAL A 1 88 ? -0.489 -7.944 2.379 1.00 90.50 88 VAL A N 1
ATOM 693 C CA . VAL A 1 88 ? 0.257 -7.339 1.282 1.00 90.50 88 VAL A CA 1
ATOM 694 C C . VAL A 1 88 ? 1.565 -6.745 1.784 1.00 90.50 88 VAL A C 1
ATOM 696 O O . VAL A 1 88 ? 2.611 -6.931 1.168 1.00 90.50 88 VAL A O 1
ATOM 699 N N . ILE A 1 89 ? 1.533 -6.116 2.958 1.00 90.38 89 ILE A N 1
ATOM 700 C CA . ILE A 1 89 ? 2.734 -5.660 3.661 1.00 90.38 89 ILE A CA 1
ATOM 701 C C . ILE A 1 89 ? 3.626 -6.842 4.032 1.00 90.38 89 ILE A C 1
ATOM 703 O O . ILE A 1 89 ? 4.827 -6.798 3.781 1.00 90.38 89 ILE A O 1
ATOM 707 N N . GLU A 1 90 ? 3.052 -7.922 4.565 1.00 88.94 90 GLU A N 1
ATOM 708 C CA . GLU A 1 90 ? 3.797 -9.145 4.872 1.00 88.94 90 GLU A CA 1
ATOM 709 C C . GLU A 1 90 ? 4.494 -9.703 3.621 1.00 88.94 90 GLU A C 1
ATOM 711 O O . GLU A 1 90 ? 5.681 -10.038 3.655 1.00 88.94 90 GLU A O 1
ATOM 716 N N . ARG A 1 91 ? 3.778 -9.760 2.491 1.00 89.94 91 ARG A N 1
ATOM 717 C CA . ARG A 1 91 ? 4.341 -10.185 1.207 1.00 89.94 91 ARG A CA 1
ATOM 718 C C . ARG A 1 91 ? 5.504 -9.295 0.771 1.00 89.94 91 ARG A C 1
ATOM 720 O O . ARG A 1 91 ? 6.524 -9.830 0.342 1.00 89.94 91 ARG A O 1
ATOM 727 N N . LEU A 1 92 ? 5.368 -7.973 0.878 1.00 89.88 92 LEU A N 1
ATOM 728 C CA . LEU A 1 92 ? 6.426 -7.027 0.515 1.00 89.88 92 LEU A CA 1
ATOM 729 C C . LEU A 1 92 ? 7.666 -7.170 1.407 1.00 89.88 92 LEU A C 1
ATOM 731 O O . LEU A 1 92 ? 8.780 -7.169 0.888 1.00 89.88 92 LEU A O 1
ATOM 735 N N . LEU A 1 93 ? 7.488 -7.365 2.717 1.00 86.31 93 LEU A N 1
ATOM 736 C CA . LEU A 1 93 ? 8.590 -7.577 3.667 1.00 86.31 93 LEU A CA 1
ATOM 737 C C . LEU A 1 93 ? 9.374 -8.867 3.393 1.00 86.31 93 LEU A C 1
ATOM 739 O O . LEU A 1 93 ? 10.561 -8.944 3.692 1.00 86.31 93 LEU A O 1
ATOM 743 N N . LYS A 1 94 ? 8.732 -9.879 2.800 1.00 86.62 94 LYS A N 1
ATOM 744 C CA . LYS A 1 94 ? 9.379 -11.141 2.404 1.00 86.62 94 LYS A CA 1
ATOM 745 C C . LYS A 1 94 ? 10.186 -11.035 1.102 1.00 86.62 94 LYS A C 1
ATOM 747 O O . LYS A 1 94 ? 10.885 -11.987 0.747 1.00 86.62 94 LYS A O 1
ATOM 752 N N . LYS A 1 95 ? 10.091 -9.928 0.356 1.00 86.62 95 LYS A N 1
ATOM 753 C CA . LYS A 1 95 ? 10.826 -9.751 -0.906 1.00 86.62 95 LYS A CA 1
ATOM 754 C C . LYS A 1 95 ? 12.264 -9.283 -0.673 1.00 86.62 95 LYS A C 1
ATOM 756 O O . LYS A 1 95 ? 12.568 -8.582 0.279 1.00 86.62 95 LYS A O 1
ATOM 761 N N . LYS A 1 96 ? 13.154 -9.623 -1.612 1.00 77.31 96 LYS A N 1
ATOM 762 C CA . LYS A 1 96 ? 14.605 -9.345 -1.553 1.00 77.31 96 LYS A CA 1
ATOM 763 C C . LYS A 1 96 ? 15.005 -7.880 -1.819 1.00 77.31 96 LYS A C 1
ATOM 765 O O . LYS A 1 96 ? 16.178 -7.616 -2.055 1.00 77.31 96 LYS A O 1
ATOM 770 N N . TYR A 1 97 ? 14.062 -6.939 -1.856 1.00 79.12 97 TYR A N 1
ATOM 771 C CA . TYR A 1 97 ? 14.337 -5.554 -2.252 1.00 79.12 97 TYR A CA 1
ATOM 772 C C . TYR A 1 97 ? 14.538 -4.669 -1.022 1.00 79.12 97 TYR A C 1
ATOM 774 O O . TYR A 1 97 ? 13.571 -4.129 -0.487 1.00 79.12 97 TYR A O 1
ATOM 782 N N . GLU A 1 98 ? 15.791 -4.511 -0.589 1.00 70.94 98 GLU A N 1
ATOM 783 C CA . GLU A 1 98 ? 16.135 -3.755 0.626 1.00 70.94 98 GLU A CA 1
ATOM 784 C C . GLU A 1 98 ? 15.692 -2.288 0.571 1.00 70.94 98 GLU A C 1
ATOM 786 O O . GLU A 1 98 ? 15.207 -1.756 1.565 1.00 70.94 98 GLU A O 1
ATOM 791 N N . GLU A 1 99 ? 15.761 -1.653 -0.601 1.00 75.00 99 GLU A N 1
ATOM 792 C CA . GLU A 1 99 ? 15.345 -0.255 -0.796 1.00 75.00 99 GLU A CA 1
ATOM 793 C C . GLU A 1 99 ? 13.845 -0.033 -0.534 1.00 75.00 99 GLU A C 1
ATOM 795 O O . GLU A 1 99 ? 13.433 1.054 -0.131 1.00 75.00 99 GLU A O 1
ATOM 800 N N . ASN A 1 100 ? 13.028 -1.078 -0.697 1.00 78.62 100 ASN A N 1
ATOM 801 C CA . ASN A 1 100 ? 11.595 -1.027 -0.422 1.00 78.62 100 ASN A CA 1
ATOM 802 C C . ASN A 1 100 ? 11.274 -1.326 1.052 1.00 78.62 100 ASN A C 1
ATOM 804 O O . ASN A 1 100 ? 10.141 -1.111 1.477 1.00 78.62 100 ASN A O 1
ATOM 808 N N . LEU A 1 101 ? 12.233 -1.806 1.855 1.00 81.31 101 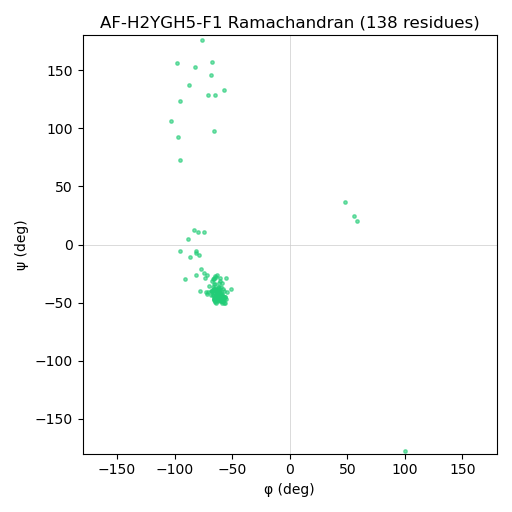LEU A N 1
ATOM 809 C CA . LEU A 1 101 ? 11.976 -2.167 3.253 1.00 81.31 101 LEU A CA 1
ATOM 810 C C . LEU A 1 101 ? 11.618 -0.958 4.128 1.00 81.31 101 LEU A C 1
ATOM 812 O O . LEU A 1 101 ? 10.620 -1.058 4.842 1.00 81.31 101 LEU A O 1
ATOM 816 N N . PRO A 1 102 ? 12.330 0.190 4.085 1.00 87.12 102 PRO A N 1
ATOM 817 C CA . PRO A 1 102 ? 11.977 1.340 4.916 1.00 87.12 102 PRO A CA 1
ATOM 818 C C . PRO A 1 102 ? 10.535 1.853 4.730 1.00 87.12 102 PRO A C 1
ATOM 820 O O . PRO A 1 102 ? 9.842 1.983 5.744 1.00 87.12 102 PRO A O 1
ATOM 823 N N . PRO A 1 103 ? 10.026 2.114 3.501 1.00 84.75 103 PRO A N 1
ATOM 824 C CA . PRO A 1 103 ? 8.651 2.595 3.322 1.00 84.75 103 PRO A CA 1
ATOM 825 C C . PRO A 1 103 ? 7.595 1.544 3.687 1.00 84.75 103 PRO A C 1
ATOM 827 O O . PRO A 1 103 ? 6.513 1.883 4.169 1.00 84.75 103 PRO A O 1
ATOM 830 N N . VAL A 1 104 ? 7.892 0.259 3.492 1.00 88.44 104 VAL A N 1
ATOM 831 C CA . VAL A 1 104 ? 6.975 -0.829 3.857 1.00 88.44 104 VAL A CA 1
ATOM 832 C C . VAL A 1 104 ? 6.922 -1.010 5.373 1.00 88.44 104 VAL A C 1
ATOM 834 O O . VAL A 1 104 ? 5.842 -1.165 5.941 1.00 88.44 104 VAL A O 1
ATOM 837 N N . TYR A 1 105 ? 8.066 -0.921 6.049 1.00 87.50 105 TYR A N 1
ATOM 838 C CA . TYR A 1 105 ? 8.146 -1.016 7.502 1.00 87.50 105 TYR A CA 1
ATOM 839 C C . TYR A 1 105 ? 7.465 0.170 8.195 1.00 87.50 105 TYR A C 1
ATOM 841 O O . TYR A 1 105 ? 6.693 -0.026 9.133 1.00 87.50 105 TYR A O 1
ATOM 849 N N . SER A 1 106 ? 7.672 1.399 7.710 1.00 88.38 106 SER A N 1
ATOM 850 C CA . SER A 1 106 ? 6.984 2.580 8.254 1.00 88.38 106 SER A CA 1
ATOM 851 C C . SER A 1 106 ? 5.463 2.490 8.092 1.00 88.38 106 SER A C 1
ATOM 853 O O . SER A 1 106 ? 4.710 2.868 8.994 1.00 88.38 106 SER A O 1
ATOM 855 N N . SER A 1 107 ? 5.005 1.917 6.979 1.00 90.12 107 SER A N 1
ATOM 856 C CA . SER A 1 107 ? 3.591 1.654 6.724 1.00 90.12 107 SER A CA 1
ATOM 857 C C . SER A 1 107 ? 3.020 0.580 7.657 1.00 90.12 107 SER A C 1
ATOM 859 O O . SER A 1 107 ? 1.912 0.745 8.169 1.00 90.12 107 SER A O 1
ATOM 861 N N . LEU A 1 108 ? 3.780 -0.487 7.942 1.00 90.81 108 LEU A N 1
ATOM 862 C CA . LEU A 1 108 ? 3.398 -1.507 8.926 1.00 90.81 108 LEU A CA 1
ATOM 863 C C . LEU A 1 108 ? 3.219 -0.899 10.319 1.00 90.81 108 LEU A C 1
ATOM 865 O O . LEU A 1 108 ? 2.195 -1.132 10.959 1.00 90.81 108 LEU A O 1
ATOM 869 N N . LEU A 1 109 ? 4.190 -0.101 10.774 1.00 90.75 109 LEU A N 1
ATOM 870 C CA . LEU A 1 109 ? 4.110 0.580 12.068 1.00 90.75 109 LEU A CA 1
ATOM 871 C C . LEU A 1 109 ? 2.900 1.516 12.130 1.00 90.75 109 LEU A C 1
ATOM 873 O O . LEU A 1 109 ? 2.146 1.492 13.098 1.00 90.75 109 LEU A O 1
ATOM 877 N N . SER A 1 110 ? 2.658 2.275 11.060 1.00 90.88 110 SER A N 1
ATOM 878 C CA . SER A 1 110 ? 1.507 3.179 10.974 1.00 90.88 110 SER A CA 1
ATOM 879 C C . SER A 1 110 ? 0.170 2.434 11.076 1.00 90.88 110 SER A C 1
ATOM 881 O O . SER A 1 110 ? -0.759 2.918 11.730 1.00 90.88 110 SER A O 1
ATOM 883 N N . LEU A 1 111 ? 0.060 1.247 10.465 1.00 91.62 111 LEU A N 1
ATOM 884 C CA . LEU A 1 111 ? -1.121 0.391 10.605 1.00 91.62 111 LEU A CA 1
ATOM 885 C C . LEU A 1 111 ? -1.234 -0.236 11.992 1.00 91.62 111 LEU A C 1
ATOM 887 O O . LEU A 1 111 ? -2.342 -0.293 12.522 1.00 91.62 111 LEU A O 1
ATOM 891 N N . HIS A 1 112 ? -0.130 -0.687 12.588 1.00 91.50 112 HIS A N 1
ATOM 892 C CA . HIS A 1 112 ? -0.126 -1.222 13.952 1.00 91.50 112 HIS A CA 1
ATOM 893 C C . HIS A 1 112 ? -0.635 -0.175 14.950 1.00 91.50 112 HIS A C 1
ATOM 895 O O . HIS A 1 112 ? -1.595 -0.448 15.677 1.00 91.50 112 HIS A O 1
ATOM 901 N N . ASP A 1 113 ? -0.110 1.050 14.881 1.00 91.25 113 ASP A N 1
ATOM 902 C CA . ASP A 1 113 ? -0.552 2.184 15.696 1.00 91.25 113 ASP A CA 1
ATOM 903 C C . ASP A 1 113 ? -2.038 2.497 15.481 1.00 91.25 113 ASP A C 1
ATOM 905 O O . ASP A 1 113 ? -2.781 2.769 16.427 1.00 91.25 113 ASP A O 1
ATOM 909 N N . LEU A 1 114 ? -2.499 2.474 14.226 1.00 90.56 114 LEU A N 1
ATOM 910 C CA . LEU A 1 114 ? -3.902 2.702 13.891 1.00 90.56 114 LEU A CA 1
ATOM 911 C C . LEU A 1 114 ? -4.807 1.614 14.484 1.00 90.56 114 LEU A C 1
ATOM 913 O O . LEU A 1 114 ? -5.830 1.932 15.091 1.00 90.56 114 LEU A O 1
ATOM 917 N N . ILE A 1 115 ? -4.429 0.342 14.356 1.00 91.56 115 ILE A N 1
ATOM 918 C CA . ILE A 1 115 ? -5.166 -0.788 14.932 1.00 91.56 115 ILE A CA 1
ATOM 919 C C . ILE A 1 115 ? -5.190 -0.680 16.461 1.00 91.56 115 ILE A C 1
ATOM 921 O O . ILE A 1 115 ? -6.247 -0.872 17.062 1.00 91.56 115 ILE A O 1
ATOM 925 N N . GLN A 1 116 ? -4.081 -0.294 17.095 1.00 91.94 116 GLN A N 1
ATOM 926 C CA . GLN A 1 116 ? -4.025 -0.056 18.537 1.00 91.94 116 GLN A CA 1
ATOM 927 C C . GLN A 1 116 ? -4.970 1.078 18.964 1.00 91.94 116 GLN A C 1
ATOM 929 O O . GLN A 1 116 ? -5.718 0.935 19.934 1.00 91.94 116 GLN A O 1
ATOM 934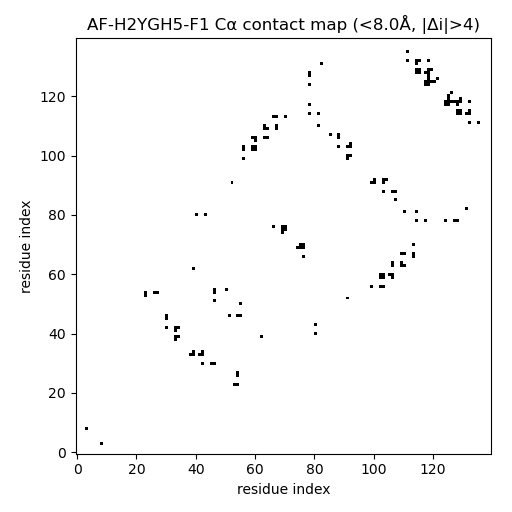 N N . ARG A 1 117 ? -5.008 2.195 18.223 1.00 89.75 117 ARG A N 1
ATOM 935 C CA . ARG A 1 117 ? -5.968 3.283 18.482 1.00 89.75 117 ARG A CA 1
ATOM 936 C C . ARG A 1 117 ? -7.413 2.809 18.348 1.00 89.75 117 ARG A C 1
ATOM 938 O O . ARG A 1 117 ? -8.234 3.134 19.204 1.00 89.75 117 ARG A O 1
ATOM 945 N N . LEU A 1 118 ? -7.725 2.010 17.326 1.00 89.12 118 LEU A N 1
ATOM 946 C CA . LEU A 1 118 ? -9.053 1.413 17.151 1.00 89.12 118 LEU A CA 1
ATOM 947 C C . LEU A 1 118 ? -9.410 0.452 18.297 1.00 89.12 118 LEU A C 1
ATOM 949 O O . LEU A 1 118 ? -10.552 0.458 18.753 1.00 89.12 118 LEU A O 1
ATOM 953 N N . ALA A 1 119 ? -8.447 -0.325 18.796 1.00 90.44 119 ALA A N 1
ATOM 954 C CA . ALA A 1 119 ? -8.618 -1.251 19.918 1.00 90.44 119 ALA A CA 1
ATOM 955 C C . ALA A 1 119 ? -8.921 -0.540 21.250 1.00 90.44 119 ALA A C 1
ATOM 957 O O . ALA A 1 119 ? -9.633 -1.089 22.094 1.00 90.44 119 ALA A O 1
ATOM 958 N N . ASN A 1 120 ? -8.430 0.690 21.417 1.00 90.00 120 ASN A N 1
ATOM 959 C CA . ASN A 1 120 ? -8.665 1.521 22.600 1.00 90.00 120 ASN A CA 1
ATOM 960 C C . ASN A 1 120 ? -10.020 2.256 22.588 1.00 90.00 120 ASN A C 1
ATOM 962 O O . ASN A 1 120 ? -10.385 2.875 23.588 1.00 90.00 120 ASN A O 1
ATOM 966 N N . LYS A 1 121 ? -10.777 2.208 21.482 1.00 86.50 121 LYS A N 1
ATOM 967 C CA . LYS A 1 121 ? -12.135 2.773 21.415 1.00 86.50 121 LYS A CA 1
ATOM 968 C C . LYS A 1 121 ? -13.154 1.871 22.125 1.00 86.50 121 LYS A C 1
ATOM 970 O O . LYS A 1 121 ? -12.842 0.781 22.596 1.00 86.50 121 LYS A O 1
ATOM 975 N N . SER A 1 122 ? -14.402 2.323 22.202 1.00 81.75 122 SER A N 1
ATOM 976 C CA . SER A 1 122 ? -15.538 1.509 22.642 1.00 81.75 122 SER A CA 1
ATOM 977 C C . SER A 1 122 ? -16.321 0.952 21.446 1.00 81.75 122 SER A C 1
ATOM 979 O O . SER A 1 122 ? -16.292 1.499 20.343 1.00 81.75 122 SER A O 1
ATOM 981 N N . GLY A 1 123 ? -17.037 -0.154 21.666 1.00 85.44 123 GLY A N 1
ATOM 982 C CA . GLY A 1 123 ? -17.948 -0.749 20.686 1.00 85.44 123 GLY A CA 1
ATOM 983 C C . GLY A 1 123 ? -17.388 -1.952 19.909 1.00 85.44 123 GLY A C 1
ATOM 984 O O . GLY A 1 123 ? -16.265 -2.395 20.150 1.00 85.44 123 GLY A O 1
ATOM 985 N N . PRO A 1 124 ? -18.172 -2.503 18.961 1.00 84.25 124 PRO A N 1
ATOM 986 C CA . PRO A 1 124 ? -17.860 -3.775 18.299 1.00 84.25 124 PRO A CA 1
ATOM 987 C C . PRO A 1 124 ? -16.549 -3.772 17.500 1.00 84.25 124 PRO A C 1
ATOM 989 O O . PRO A 1 124 ? -15.861 -4.789 17.427 1.00 84.25 124 PRO A O 1
ATOM 992 N N . VAL A 1 125 ? -16.192 -2.628 16.904 1.00 85.62 125 VAL A N 1
ATOM 993 C CA . VAL A 1 125 ? -14.935 -2.462 16.153 1.00 85.62 125 VAL A CA 1
ATOM 994 C C . VAL A 1 125 ? -13.730 -2.575 17.081 1.00 85.62 125 VAL A C 1
ATOM 996 O O . VAL A 1 125 ? -12.751 -3.210 16.706 1.00 85.62 125 VAL A O 1
ATOM 999 N N . ALA A 1 126 ? -13.815 -2.035 18.299 1.00 87.38 126 ALA A N 1
ATOM 1000 C CA . ALA A 1 126 ? -12.727 -2.104 19.264 1.00 87.38 126 ALA A CA 1
ATOM 1001 C C . ALA A 1 126 ? -12.453 -3.541 19.713 1.00 87.38 126 ALA A C 1
ATOM 1003 O O . ALA A 1 126 ? -11.300 -3.957 19.758 1.00 87.38 126 ALA A O 1
ATOM 1004 N N . THR A 1 127 ? -13.500 -4.338 19.958 1.00 89.06 127 THR A N 1
ATOM 1005 C CA . THR A 1 127 ? -13.350 -5.766 20.283 1.00 89.06 127 THR A CA 1
ATOM 1006 C C . THR A 1 127 ? -12.617 -6.519 19.175 1.00 89.06 127 THR A C 1
ATOM 1008 O O . THR A 1 127 ? -11.689 -7.268 19.455 1.00 89.06 127 THR A O 1
ATOM 1011 N N . LYS A 1 128 ? -12.979 -6.283 17.907 1.00 89.25 128 LYS A N 1
ATOM 1012 C CA . LYS A 1 128 ? -12.290 -6.903 16.765 1.00 89.25 128 LYS A CA 1
ATOM 1013 C C . LYS A 1 128 ? -10.854 -6.392 16.615 1.00 89.25 128 LYS A C 1
ATOM 1015 O O . LYS A 1 128 ? -9.956 -7.177 16.339 1.00 89.25 128 LYS A O 1
ATOM 1020 N N . ALA A 1 129 ? -10.628 -5.096 16.821 1.00 90.06 129 ALA A N 1
ATOM 1021 C CA . ALA A 1 129 ? -9.304 -4.492 16.716 1.00 90.06 129 ALA A CA 1
ATOM 1022 C C . ALA A 1 129 ? -8.347 -5.012 17.797 1.00 90.06 129 ALA A C 1
ATOM 1024 O O . ALA A 1 129 ? -7.175 -5.208 17.499 1.00 90.06 129 ALA A O 1
ATOM 1025 N N . LYS A 1 130 ? -8.838 -5.309 19.011 1.00 91.19 130 LYS A N 1
ATOM 1026 C CA . LYS A 1 130 ? -8.050 -5.970 20.065 1.00 91.19 130 LYS A CA 1
ATOM 1027 C C . LYS A 1 130 ? -7.524 -7.329 19.615 1.00 91.19 130 LYS A C 1
ATOM 1029 O O . LYS A 1 130 ? -6.334 -7.570 19.749 1.00 91.19 130 LYS A O 1
ATOM 1034 N N . VAL A 1 131 ? -8.375 -8.153 18.999 1.00 91.31 131 VAL A N 1
ATOM 1035 C CA . VAL A 1 131 ? -7.961 -9.460 18.457 1.00 91.31 131 VAL A CA 1
ATOM 1036 C C . VAL A 1 131 ? -6.863 -9.286 17.407 1.00 91.31 131 VAL A C 1
ATOM 1038 O O . VAL A 1 131 ? -5.825 -9.931 17.490 1.00 91.31 131 VAL A O 1
ATOM 1041 N N . VAL A 1 132 ? -7.048 -8.372 16.447 1.00 89.50 132 VAL A N 1
ATOM 1042 C CA . VAL A 1 132 ? -6.033 -8.110 15.410 1.00 89.50 132 VAL A CA 1
ATOM 1043 C C . VAL A 1 132 ? -4.729 -7.586 16.029 1.00 89.50 132 VAL A C 1
ATOM 1045 O O . VAL A 1 132 ? -3.648 -8.011 15.633 1.00 89.50 132 VAL A O 1
ATOM 1048 N N . HIS A 1 133 ? -4.812 -6.696 17.019 1.00 89.81 133 HIS A N 1
ATOM 1049 C CA . HIS A 1 133 ? -3.647 -6.162 17.724 1.00 89.81 133 HIS A CA 1
ATOM 1050 C C . HIS A 1 133 ? -2.878 -7.249 18.490 1.00 89.81 133 HIS A C 1
ATOM 1052 O O . HIS A 1 133 ? -1.652 -7.301 18.414 1.00 89.81 133 HIS A O 1
ATOM 1058 N N . GLU A 1 134 ? -3.581 -8.137 19.194 1.00 89.81 134 GLU A N 1
ATOM 1059 C CA . GLU A 1 134 ? -2.986 -9.288 19.881 1.00 89.81 134 GLU A CA 1
ATOM 1060 C C . GLU A 1 134 ? -2.288 -10.217 18.887 1.00 89.81 134 GLU A C 1
ATOM 1062 O O . GLU A 1 134 ? -1.127 -10.562 19.095 1.00 89.81 134 GLU A O 1
ATOM 1067 N N . MET A 1 135 ? -2.939 -10.545 17.765 1.00 87.25 135 MET A N 1
ATOM 1068 C CA . MET A 1 135 ? -2.326 -11.348 16.703 1.00 87.25 135 MET A CA 1
ATOM 1069 C C . MET A 1 135 ? -1.024 -10.718 16.197 1.00 87.25 135 MET A C 1
ATOM 1071 O O . MET A 1 135 ? -0.022 -11.417 16.096 1.00 87.25 135 MET A O 1
ATOM 1075 N N . LEU A 1 136 ? -1.007 -9.404 15.944 1.00 85.00 136 LEU A N 1
ATOM 1076 C CA . LEU A 1 136 ? 0.205 -8.695 15.517 1.00 85.00 136 LEU A CA 1
ATOM 1077 C C . LEU A 1 136 ? 1.319 -8.737 16.572 1.00 85.00 136 LEU A C 1
ATOM 1079 O O . LEU A 1 136 ? 2.489 -8.863 16.222 1.00 85.00 136 LEU A O 1
ATOM 1083 N N . ASN A 1 137 ? 0.973 -8.661 17.858 1.00 82.88 137 ASN A N 1
ATOM 1084 C CA . ASN A 1 137 ? 1.949 -8.724 18.947 1.00 82.88 137 ASN A CA 1
ATOM 1085 C C . ASN A 1 137 ? 2.501 -10.143 19.180 1.00 82.88 137 ASN A C 1
ATOM 1087 O O . ASN A 1 137 ? 3.615 -10.277 19.687 1.00 82.88 137 ASN A O 1
ATOM 1091 N N . HIS A 1 138 ? 1.750 -11.182 18.803 1.00 79.56 138 HIS A N 1
ATOM 1092 C CA . HIS A 1 138 ? 2.168 -12.586 18.871 1.00 79.56 138 HIS A CA 1
ATOM 1093 C C . HIS A 1 138 ? 3.047 -13.039 17.694 1.00 79.56 138 HIS A C 1
ATOM 1095 O O . HIS A 1 138 ? 3.560 -14.151 17.732 1.00 79.56 138 HIS A O 1
ATOM 1101 N N . LEU A 1 139 ? 3.264 -12.196 16.678 1.00 66.06 139 LEU A N 1
ATOM 1102 C CA . LEU A 1 139 ? 4.189 -12.465 15.563 1.00 66.06 139 LEU A CA 1
ATOM 1103 C C . LEU A 1 139 ? 5.673 -12.210 15.914 1.00 66.06 139 LEU A C 1
ATOM 1105 O O . LEU A 1 139 ? 6.510 -12.174 15.012 1.00 66.06 139 LEU A O 1
ATOM 1109 N N . LYS A 1 140 ? 5.992 -11.996 17.197 1.00 47.47 140 LYS A N 1
ATOM 1110 C CA . LYS A 1 140 ? 7.363 -11.869 17.712 1.00 47.47 140 LYS A CA 1
ATOM 1111 C C . LYS A 1 140 ? 8.035 -13.220 17.915 1.00 47.47 140 LYS A C 1
ATOM 1113 O O . LYS A 1 140 ? 7.358 -14.137 18.426 1.00 47.47 140 LYS A O 1
#

InterPro domains:
  IPR028021 Katanin p80 subunit, C-terminal [PF13925] (12-99)
  IPR042404 KATNB1-like protein 1 [PTHR14682] (5-100)

Nearest PDB structures (foldseek):
  7k17-assembly2_B  TM=5.869E-01  e=6.490E+00  Homo sapiens

Sequence (140 aa):
MSSMSHHDQITQGHAVMLSVLQSRTMRLNAALTFWKNDDIIQLISYILRTDDDSLLVDILPFLTQRLAENEKHKHAVTLGVCVDLLPVIERLLKKKYEENLPPVYSSLLSLHDLIQRLANKSGPVATKAKVVHEMLNHLK

Solvent-accessible surface area (backbone atoms only — not comparable to full-atom values): 7957 Å² total; per-residue (Å²): 134,86,78,81,49,74,67,55,64,62,54,72,50,46,67,59,52,50,52,52,50,52,54,52,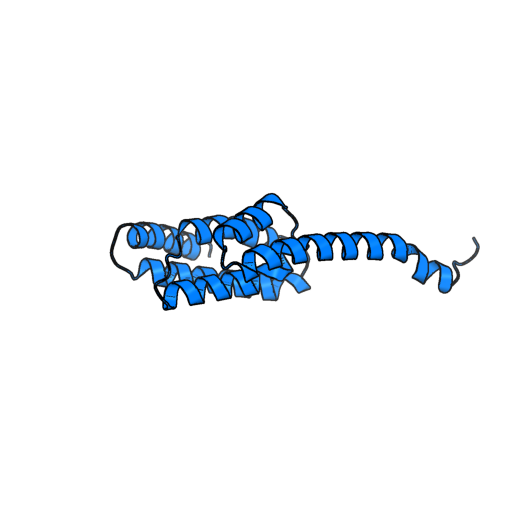51,55,52,50,54,55,44,49,51,27,56,76,68,70,34,58,69,59,30,49,53,48,52,66,72,63,71,44,67,70,60,43,63,69,43,40,47,60,51,35,49,49,50,49,51,36,47,75,72,68,42,93,65,57,70,63,61,57,59,67,46,47,66,55,47,54,55,56,69,72,47,93,53,70,87,56,42,63,54,48,51,54,26,51,52,44,45,50,54,42,35,48,56,44,30,71,47,82,61,76,66,8,61,55,23,40,55,55,43,50,56,63,64,64,74,110